Protein AF-A0A067S780-F1 (afdb_monomer)

Solvent-accessible surface area (backbone atoms only — not comparable to full-atom values): 9293 Å² total; per-residue (Å²): 131,84,82,81,62,95,73,55,56,79,89,62,77,28,89,73,40,38,67,70,58,51,52,52,51,47,65,77,55,71,54,91,87,55,54,76,69,54,48,37,40,52,50,37,50,44,43,78,42,24,79,77,59,58,91,49,75,77,50,54,81,76,83,55,52,96,80,53,61,86,84,77,76,61,66,37,85,43,84,54,72,83,81,83,79,79,82,74,56,78,94,48,40,68,59,53,53,49,52,54,50,52,36,36,76,48,64,76,47,76,93,78,90,64,67,60,76,61,37,34,37,40,65,68,53,84,90,52,70,84,53,61,66,62,55,52,52,57,65,74,73,55,87,129

Secondary structure (DSSP, 8-state):
-PPPPSSPPPP--BTTB-HHHHHHHHHHT-STTS-HHHHHHHHHHHHHTTTT--SSGGG-----TTTSPPP---EEE-----PPPPPPPGGGHHHHHHHHHHHHHTTS------SSSSSSEEETTTTS-TTHHHHHHHHHH---

Mean predicted aligned error: 10.31 Å

Organism: Galerina marginata (strain CBS 339.88) (NCBI:txid685588)

Radius of gyration: 22.69 Å; Cα contacts (8 Å, |Δi|>4): 91; chains: 1; bounding box: 56×36×50 Å

Structure (mmCIF, N/CA/C/O backbone):
data_AF-A0A067S780-F1
#
_entry.id   AF-A0A067S780-F1
#
loop_
_atom_site.group_PDB
_atom_site.id
_atom_site.type_symbol
_atom_site.label_atom_id
_atom_site.label_alt_id
_atom_site.label_comp_id
_atom_site.label_asym_id
_atom_site.label_entity_id
_atom_site.label_seq_id
_atom_site.pdbx_PDB_ins_code
_atom_site.Cartn_x
_atom_site.Cartn_y
_atom_site.Cartn_z
_atom_site.occupancy
_atom_site.B_iso_or_equiv
_atom_site.auth_seq_id
_atom_site.auth_comp_id
_atom_site.auth_asym_id
_atom_site.auth_atom_id
_atom_site.pdbx_PDB_model_num
ATOM 1 N N . MET A 1 1 ? -20.664 0.784 -2.177 1.00 63.19 1 MET A N 1
ATOM 2 C CA . MET A 1 1 ? -20.281 1.330 -0.856 1.00 63.19 1 MET A CA 1
ATOM 3 C C . MET A 1 1 ? -21.326 0.874 0.162 1.00 63.19 1 MET A C 1
ATOM 5 O O . MET A 1 1 ? -22.497 0.942 -0.192 1.00 63.19 1 MET A O 1
ATOM 9 N N . PRO A 1 2 ? -20.942 0.349 1.339 1.00 68.81 2 PRO A N 1
ATOM 10 C CA . PRO A 1 2 ? -21.880 0.001 2.402 1.00 68.81 2 PRO A CA 1
ATOM 11 C C . PRO A 1 2 ? -22.662 1.243 2.835 1.00 68.81 2 PRO A C 1
ATOM 13 O O . PRO A 1 2 ? -22.130 2.355 2.825 1.00 68.81 2 PRO A O 1
ATOM 16 N N . GLU A 1 3 ? -23.933 1.049 3.170 1.00 78.69 3 GLU A N 1
ATOM 17 C CA . GLU A 1 3 ? -24.811 2.135 3.595 1.00 78.69 3 GLU A CA 1
ATOM 18 C C . GLU A 1 3 ? -24.350 2.696 4.943 1.00 78.69 3 GLU A C 1
ATOM 20 O O . GLU A 1 3 ? -24.053 1.951 5.880 1.00 78.69 3 GLU A O 1
ATOM 25 N N . LEU A 1 4 ? -24.267 4.024 5.034 1.00 72.75 4 LEU A N 1
ATOM 26 C CA . LEU A 1 4 ? -23.910 4.699 6.276 1.00 72.75 4 LEU A CA 1
ATOM 27 C C . LEU A 1 4 ? -25.114 4.684 7.213 1.00 72.75 4 LEU A C 1
ATOM 29 O O . LEU A 1 4 ? -26.177 5.207 6.878 1.00 72.75 4 LEU A O 1
ATOM 33 N N . ASN A 1 5 ? -24.940 4.100 8.396 1.00 75.81 5 ASN A N 1
ATOM 34 C CA . ASN A 1 5 ? -25.966 4.138 9.425 1.00 75.81 5 ASN A CA 1
ATOM 35 C C . ASN A 1 5 ? -26.052 5.565 10.006 1.00 75.81 5 ASN A C 1
ATOM 37 O O . ASN A 1 5 ? -25.041 6.059 10.510 1.00 75.81 5 ASN A O 1
ATOM 41 N N . PRO A 1 6 ? -27.226 6.227 9.979 1.00 77.75 6 PRO A N 1
ATOM 42 C CA . PRO A 1 6 ? -27.402 7.554 10.571 1.00 77.75 6 PRO A CA 1
ATOM 43 C C . PRO A 1 6 ? -27.170 7.580 12.091 1.00 77.75 6 PRO A C 1
ATOM 45 O O . PRO A 1 6 ? -26.911 8.647 12.637 1.00 77.75 6 PRO A O 1
ATOM 48 N N . ASN A 1 7 ? -27.227 6.424 12.764 1.00 83.44 7 ASN A N 1
ATOM 49 C CA . ASN A 1 7 ? -26.845 6.257 14.164 1.00 83.44 7 ASN A CA 1
ATOM 50 C C . ASN A 1 7 ? -25.615 5.334 14.249 1.00 83.44 7 ASN A C 1
ATOM 52 O O . ASN A 1 7 ? -25.778 4.109 14.242 1.00 83.44 7 ASN A O 1
ATOM 56 N N . PRO A 1 8 ? -24.386 5.881 14.288 1.00 80.75 8 PRO A N 1
ATOM 57 C CA . PRO A 1 8 ? -23.173 5.074 14.267 1.00 80.75 8 PRO A CA 1
ATOM 58 C C . PRO A 1 8 ? -23.083 4.186 15.513 1.00 80.75 8 PRO A C 1
ATOM 60 O O . PRO A 1 8 ? -23.371 4.620 16.627 1.00 80.75 8 PRO A O 1
ATOM 63 N N . THR A 1 9 ? -22.681 2.929 15.321 1.00 81.94 9 THR A N 1
ATOM 64 C CA . THR A 1 9 ? -22.431 2.009 16.436 1.00 81.94 9 THR A CA 1
ATOM 65 C C . THR A 1 9 ? -21.126 2.356 17.138 1.00 81.94 9 THR A C 1
ATOM 67 O O . THR A 1 9 ? -20.193 2.863 16.509 1.00 81.94 9 THR A O 1
ATOM 70 N N . ASP A 1 10 ? -21.033 2.005 18.419 1.00 85.94 10 ASP A N 1
ATOM 71 C CA . ASP A 1 10 ? -19.781 2.111 19.161 1.00 85.94 10 ASP A CA 1
ATOM 72 C C . ASP A 1 10 ? -18.681 1.233 18.547 1.00 85.94 10 ASP A C 1
ATOM 74 O O . ASP A 1 10 ? -18.939 0.280 17.801 1.00 85.94 10 ASP A O 1
ATOM 78 N N . PHE A 1 11 ? -17.434 1.587 18.854 1.00 88.19 11 PHE A N 1
ATOM 79 C CA . PHE A 1 11 ? -16.257 0.912 18.328 1.00 88.19 11 PHE A CA 1
ATOM 80 C C . PHE A 1 11 ? -16.181 -0.552 18.787 1.00 88.19 11 PHE A C 1
ATOM 82 O O . PHE A 1 11 ? -16.212 -0.858 19.979 1.00 88.19 11 PHE A O 1
ATOM 89 N N . VAL A 1 12 ? -15.993 -1.444 17.816 1.00 89.75 12 VAL A N 1
ATOM 90 C CA . VAL A 1 12 ? -15.694 -2.863 18.001 1.00 89.75 12 VAL A CA 1
ATOM 91 C C . VAL A 1 12 ? -14.490 -3.215 17.119 1.00 89.75 12 VAL A C 1
ATOM 93 O O . VAL A 1 12 ? -14.546 -3.009 15.903 1.00 89.75 12 VAL A O 1
ATOM 96 N N . PRO A 1 13 ? -13.395 -3.763 17.675 1.00 90.88 13 PRO A N 1
ATOM 97 C CA . PRO A 1 13 ? -12.246 -4.179 16.876 1.00 90.88 13 PRO A CA 1
ATOM 98 C C . PRO A 1 13 ? -12.667 -5.132 15.750 1.00 90.88 13 PRO A C 1
ATOM 100 O O . PRO A 1 13 ? -13.217 -6.201 16.011 1.00 90.88 13 PRO A O 1
ATOM 103 N N . THR A 1 14 ? -12.424 -4.737 14.499 1.00 88.12 14 THR A N 1
ATOM 104 C CA . THR A 1 14 ? -12.940 -5.442 13.316 1.00 88.12 14 THR A CA 1
ATOM 105 C C . THR A 1 14 ? -11.834 -5.629 12.287 1.00 88.12 14 THR A C 1
ATOM 107 O O . THR A 1 14 ? -11.358 -4.660 11.695 1.00 88.12 14 THR A O 1
ATOM 110 N N . GLY A 1 15 ? -11.433 -6.883 12.053 1.00 90.62 15 GLY A N 1
ATOM 111 C CA . GLY A 1 15 ? -10.431 -7.243 11.047 1.00 90.62 15 GLY A CA 1
ATOM 112 C C . GLY A 1 15 ? -9.118 -6.482 11.239 1.00 90.62 15 GLY A C 1
ATOM 113 O O . GLY A 1 15 ? -8.442 -6.633 12.257 1.00 90.62 15 GLY A O 1
ATOM 114 N N . ARG A 1 16 ? -8.777 -5.634 10.261 1.00 90.38 16 ARG A N 1
ATOM 115 C CA . ARG A 1 16 ? -7.583 -4.774 10.297 1.00 90.38 16 ARG A CA 1
ATOM 116 C C . ARG A 1 16 ? -7.727 -3.599 11.268 1.00 90.38 16 ARG A C 1
ATOM 118 O O . ARG A 1 16 ? -6.726 -3.047 11.710 1.00 90.38 16 ARG A O 1
ATOM 125 N N . TYR A 1 17 ? -8.928 -3.170 11.635 1.00 92.81 17 TYR A N 1
ATOM 126 C CA . TYR A 1 17 ? -9.094 -2.026 12.529 1.00 92.81 17 TYR A CA 1
ATOM 127 C C . TYR A 1 17 ? -9.056 -2.460 14.001 1.00 92.81 17 TYR A C 1
ATOM 129 O O . TYR A 1 17 ? -10.069 -2.833 14.593 1.00 92.81 17 TYR A O 1
ATOM 137 N N . THR A 1 18 ? -7.850 -2.457 14.579 1.00 93.62 18 THR A N 1
ATOM 138 C CA . THR A 1 18 ? -7.583 -2.884 15.962 1.00 93.62 18 THR A CA 1
ATOM 139 C C . THR A 1 18 ? -7.722 -1.740 16.968 1.00 93.62 18 THR A C 1
ATOM 141 O O . THR A 1 18 ? -7.643 -0.565 16.615 1.00 93.62 18 THR A O 1
ATOM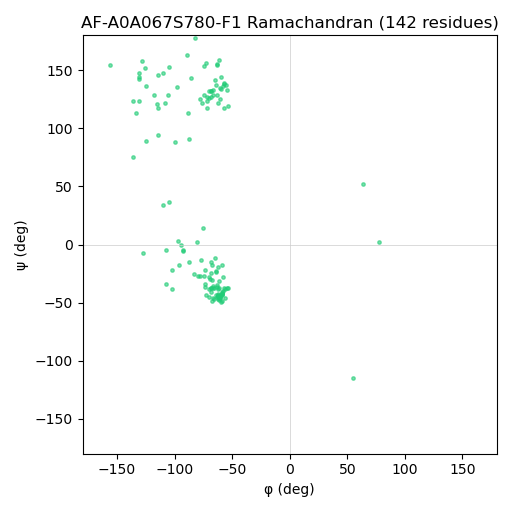 144 N N . GLU A 1 19 ? -7.854 -2.078 18.254 1.00 93.50 19 GLU A N 1
ATOM 145 C CA . GLU A 1 19 ? -7.912 -1.093 19.346 1.00 93.50 19 GLU A CA 1
ATOM 146 C C . GLU A 1 19 ? -6.673 -0.180 19.374 1.00 93.50 19 GLU A C 1
ATOM 148 O O . GLU A 1 19 ? -6.777 1.021 19.606 1.00 93.50 19 GLU A O 1
ATOM 153 N N . THR A 1 20 ? -5.489 -0.718 19.068 1.00 94.12 20 THR A N 1
ATOM 154 C CA . THR A 1 20 ? -4.258 0.078 18.974 1.00 94.12 20 THR A CA 1
ATOM 155 C C . THR A 1 20 ? -4.352 1.134 17.872 1.00 94.12 20 THR A C 1
ATOM 157 O O . THR A 1 20 ? -3.958 2.279 18.085 1.00 94.12 20 THR A O 1
ATOM 160 N N . ARG A 1 21 ? -4.898 0.773 16.702 1.00 92.69 21 ARG A N 1
ATOM 161 C CA . ARG A 1 21 ? -5.080 1.691 15.563 1.00 92.69 21 ARG A CA 1
ATOM 162 C C . ARG A 1 21 ? -6.137 2.755 15.878 1.00 92.69 21 ARG A C 1
ATOM 164 O O . ARG A 1 21 ? -5.937 3.920 15.546 1.00 92.69 21 ARG A O 1
ATOM 171 N N . GLN A 1 22 ? -7.198 2.378 16.591 1.00 92.25 22 GLN A N 1
ATOM 172 C CA . GLN A 1 22 ? -8.219 3.302 17.085 1.00 92.25 22 GLN A CA 1
ATOM 173 C C . GLN A 1 22 ? -7.635 4.335 18.061 1.00 92.25 22 GLN A C 1
ATOM 175 O O . GLN A 1 22 ? -7.818 5.530 17.855 1.00 92.25 22 GLN A O 1
ATOM 180 N N . LYS A 1 23 ? -6.822 3.910 19.035 1.00 92.19 23 LYS A N 1
ATOM 181 C CA . LYS A 1 23 ? -6.163 4.828 19.983 1.00 92.19 23 LYS A CA 1
ATOM 182 C C . LYS A 1 23 ? -5.205 5.799 19.302 1.00 92.19 23 LYS A C 1
ATOM 184 O O . LYS A 1 23 ? -5.117 6.958 19.695 1.00 92.19 23 LYS A O 1
ATOM 189 N N . VAL A 1 24 ? -4.468 5.336 18.289 1.00 92.00 24 VAL A N 1
ATOM 190 C CA . VAL A 1 24 ? -3.604 6.214 17.484 1.00 92.00 24 VAL A CA 1
ATOM 191 C C . VAL A 1 24 ? -4.443 7.242 16.733 1.00 92.00 24 VAL A C 1
ATOM 193 O O . VAL A 1 24 ? -4.081 8.415 16.718 1.00 92.00 24 VAL A O 1
ATOM 196 N N . PHE A 1 25 ? -5.566 6.823 16.147 1.00 90.25 25 PHE A N 1
ATOM 197 C CA . PHE A 1 25 ? -6.491 7.736 15.487 1.00 90.25 25 PHE A CA 1
ATOM 198 C C . PHE A 1 25 ? -7.020 8.794 16.463 1.00 90.25 25 PHE A C 1
ATOM 200 O O . PHE A 1 25 ? -6.911 9.982 16.168 1.00 90.25 25 PHE A O 1
ATOM 207 N N . ASP A 1 26 ? -7.506 8.385 17.635 1.00 90.88 26 ASP A N 1
ATOM 208 C CA . ASP A 1 26 ? -8.017 9.306 18.653 1.00 90.88 26 ASP A CA 1
ATOM 209 C C . ASP A 1 26 ? -6.954 10.299 19.097 1.00 90.88 26 ASP A C 1
ATOM 211 O O . ASP A 1 26 ? -7.232 11.492 19.144 1.00 90.88 26 ASP A O 1
ATOM 215 N N . LYS A 1 27 ? -5.724 9.820 19.323 1.00 90.88 27 LYS A N 1
ATOM 216 C CA . LYS A 1 27 ? -4.583 10.656 19.704 1.00 90.88 27 LYS A CA 1
ATOM 217 C C . LYS A 1 27 ? -4.281 11.746 18.674 1.00 90.88 27 LYS A C 1
ATOM 219 O O . LYS A 1 27 ? -3.956 12.876 19.027 1.00 90.88 27 LYS A O 1
ATOM 224 N N . VAL A 1 28 ? -4.360 11.410 17.386 1.00 90.19 28 VAL A N 1
ATOM 225 C CA . VAL A 1 28 ? -4.141 12.371 16.291 1.00 90.19 28 VAL A CA 1
ATOM 226 C C . VAL A 1 28 ? -5.286 13.389 16.206 1.00 90.19 28 VAL A C 1
ATOM 228 O O . VAL A 1 28 ? -5.057 14.529 15.807 1.00 90.19 28 VAL A O 1
ATOM 231 N N . HIS A 1 29 ? -6.494 13.007 16.627 1.00 87.12 29 HIS A N 1
ATOM 232 C CA . HIS A 1 29 ? -7.707 13.828 16.578 1.00 87.12 29 HIS A CA 1
ATOM 233 C C . HIS A 1 29 ? -8.180 14.263 17.980 1.00 87.12 29 HIS A C 1
ATOM 235 O O . HIS A 1 29 ? -9.380 14.390 18.225 1.00 87.12 29 HIS A O 1
ATOM 241 N N . GLU A 1 30 ? -7.243 14.508 18.904 1.00 80.06 30 GLU A N 1
ATOM 242 C CA . GLU A 1 30 ? -7.535 15.028 20.253 1.00 80.06 30 GLU A CA 1
ATOM 243 C C . GLU A 1 30 ? -8.036 16.487 20.241 1.00 80.06 30 GLU A C 1
ATOM 245 O O . GLU A 1 30 ? -8.586 16.948 21.239 1.00 80.06 30 GLU A O 1
ATOM 250 N N . GLY A 1 31 ? -7.863 17.215 19.132 1.00 80.50 31 GLY A N 1
ATOM 251 C CA . GLY A 1 31 ? -8.305 1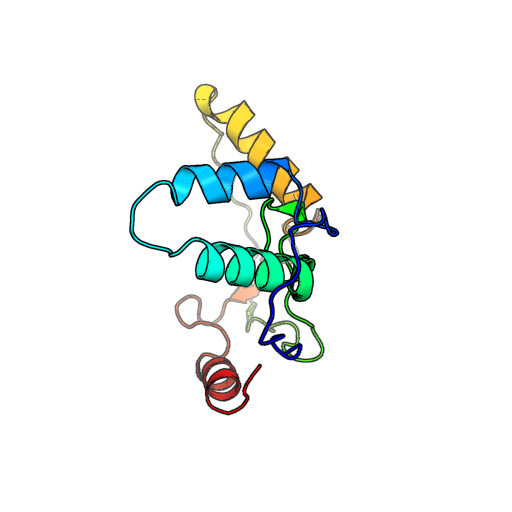8.606 18.985 1.00 80.50 31 GLY A CA 1
ATOM 252 C C . GLY A 1 31 ? -9.785 18.779 18.614 1.00 80.50 31 GLY A C 1
ATOM 253 O O . GLY A 1 31 ? -10.500 17.822 18.329 1.00 80.50 31 GLY A O 1
ATOM 254 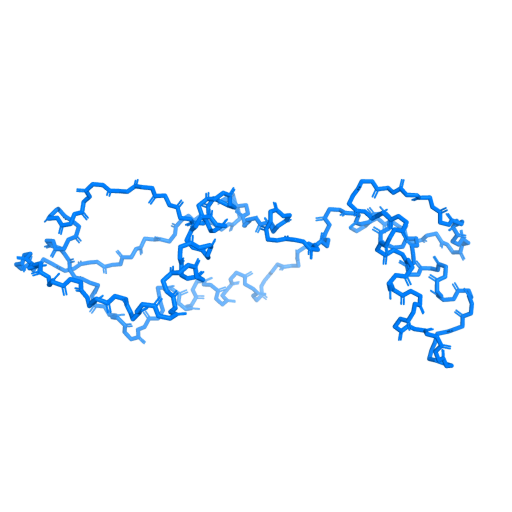N N . ASP A 1 32 ? -10.220 20.037 18.521 1.00 80.56 32 ASP A N 1
ATOM 255 C CA . ASP A 1 32 ? -11.618 20.435 18.264 1.00 80.56 32 ASP A CA 1
ATOM 256 C C . ASP A 1 32 ? -12.085 20.251 16.803 1.00 80.56 32 ASP A C 1
ATOM 258 O O . ASP A 1 32 ? -13.109 20.799 16.400 1.00 80.56 32 ASP A O 1
ATOM 262 N N . PHE A 1 33 ? -11.337 19.511 15.976 1.00 87.81 33 PHE A N 1
ATOM 263 C CA . PHE A 1 33 ? -11.675 19.338 14.559 1.00 87.81 33 PHE A CA 1
ATOM 264 C C . PHE A 1 33 ? -12.879 18.412 14.340 1.00 87.81 33 PHE A C 1
ATOM 266 O O . PHE A 1 33 ? -13.670 18.666 13.438 1.00 87.81 33 PHE A O 1
ATOM 273 N N . LEU A 1 34 ? -13.021 17.353 15.147 1.00 88.12 34 LEU A N 1
ATOM 274 C CA . LEU A 1 34 ? -14.128 16.397 15.038 1.00 88.12 34 LEU A CA 1
ATOM 275 C C . LEU A 1 34 ? -14.971 16.396 16.310 1.00 88.12 34 LEU A C 1
ATOM 277 O O . LEU A 1 34 ? -14.466 16.171 17.417 1.00 88.12 34 LEU A O 1
ATOM 281 N N . LEU A 1 35 ? -16.284 16.545 16.145 1.00 88.88 35 LEU A N 1
ATOM 282 C CA . LEU A 1 35 ? -17.221 16.352 17.244 1.00 88.88 35 LEU A CA 1
ATOM 283 C C . LEU A 1 35 ? -17.170 14.893 17.740 1.00 88.88 35 LEU A C 1
ATOM 285 O O . LEU A 1 35 ? -16.828 13.981 16.981 1.00 88.88 35 LEU A O 1
ATOM 289 N N . PRO A 1 36 ? -17.529 14.618 19.008 1.00 88.06 36 PRO A N 1
ATOM 290 C CA . PRO A 1 36 ? -17.567 13.248 19.526 1.00 88.06 36 PRO A CA 1
ATOM 291 C C . PRO A 1 36 ? -18.420 12.290 18.676 1.00 88.06 36 PRO A C 1
ATOM 293 O O . PRO A 1 36 ? -18.024 11.148 18.462 1.00 88.06 36 PRO A O 1
ATOM 296 N N . GLU A 1 37 ? -19.547 12.762 18.136 1.00 87.88 37 GLU A N 1
ATOM 297 C CA . GLU A 1 37 ? -20.420 11.955 17.270 1.00 87.88 37 GLU A CA 1
ATOM 298 C C . GLU A 1 37 ? -19.834 11.741 15.865 1.00 87.88 37 GLU A C 1
ATOM 300 O O . GLU A 1 37 ? -19.964 10.660 15.292 1.00 87.88 37 GLU A O 1
ATOM 305 N N . GLU A 1 38 ? -19.105 12.722 15.325 1.00 89.06 38 GLU A N 1
ATOM 306 C CA . GLU A 1 38 ? -18.401 12.567 14.046 1.00 89.06 38 GLU A CA 1
ATOM 307 C C . GLU A 1 38 ? -17.246 11.569 14.165 1.00 89.06 38 GLU A C 1
ATOM 309 O O . GLU A 1 38 ? -17.039 10.755 13.267 1.00 89.06 38 GLU A O 1
ATOM 314 N N . ARG A 1 39 ? -16.533 11.557 15.300 1.00 89.50 39 ARG A N 1
ATOM 315 C CA . ARG A 1 39 ? -15.499 10.545 15.575 1.00 89.50 39 ARG A CA 1
ATOM 316 C C . ARG A 1 39 ? -16.075 9.134 15.581 1.00 89.50 39 ARG A C 1
ATOM 318 O O . ARG A 1 39 ? -15.520 8.250 14.929 1.00 89.50 39 ARG A O 1
ATOM 325 N N . LYS A 1 40 ? -17.226 8.928 16.231 1.00 89.69 40 LYS A N 1
ATOM 326 C CA . LYS A 1 40 ? -17.942 7.640 16.190 1.00 89.69 40 LYS A CA 1
ATOM 327 C C . LYS A 1 40 ? -18.307 7.238 14.764 1.00 89.69 40 LYS A C 1
ATOM 329 O O . LYS A 1 40 ? -18.109 6.082 14.393 1.00 89.69 40 LYS A O 1
ATOM 334 N N . LEU A 1 41 ? -18.783 8.183 13.950 1.00 90.12 41 LEU A N 1
ATOM 335 C CA . LEU A 1 41 ? -19.079 7.920 12.544 1.00 90.12 41 LEU A CA 1
ATOM 336 C C . LEU A 1 41 ? -17.828 7.473 11.779 1.00 90.12 41 LEU A C 1
ATOM 338 O O . LEU A 1 41 ? -17.884 6.477 11.063 1.00 90.12 41 LEU A O 1
ATOM 342 N N . VAL A 1 42 ? -16.687 8.142 11.962 1.00 90.06 42 VAL A N 1
ATOM 343 C CA . VAL A 1 42 ? -15.431 7.751 11.302 1.00 90.06 42 VAL A CA 1
ATOM 344 C C . VAL A 1 42 ? -14.980 6.354 11.733 1.00 90.06 42 VAL A C 1
ATOM 346 O O . VAL A 1 42 ? -14.628 5.546 10.873 1.00 90.06 42 VAL A O 1
ATOM 349 N N . HIS A 1 43 ? -15.054 6.022 13.026 1.00 91.25 43 HIS A N 1
ATOM 350 C CA . HIS A 1 43 ? -14.775 4.660 13.490 1.00 91.25 43 HIS A CA 1
ATOM 351 C C . HIS A 1 43 ? -15.707 3.640 12.831 1.00 91.25 43 HIS A C 1
ATOM 353 O O . HIS A 1 43 ? -15.242 2.596 12.381 1.00 91.25 43 HIS A O 1
ATOM 359 N N . ASN A 1 44 ? -17.001 3.950 12.716 1.00 90.25 44 ASN A N 1
ATOM 360 C CA . ASN A 1 44 ? -17.969 3.090 12.039 1.00 90.25 44 ASN A CA 1
ATOM 361 C C . ASN A 1 44 ? -17.616 2.877 10.559 1.00 90.25 44 ASN A C 1
ATOM 363 O O . ASN A 1 44 ? -17.608 1.739 10.092 1.00 90.25 44 ASN A O 1
ATOM 367 N N . VAL A 1 45 ? -17.224 3.935 9.843 1.00 90.06 45 VAL A N 1
ATOM 368 C CA . VAL A 1 45 ? -16.748 3.825 8.457 1.00 90.06 45 VAL A CA 1
ATOM 369 C C . VAL A 1 45 ? -15.503 2.947 8.369 1.00 90.06 45 VAL A C 1
ATOM 371 O O . VAL A 1 45 ? -15.457 2.060 7.520 1.00 90.06 45 VAL A O 1
ATOM 374 N N . MET A 1 46 ? -14.515 3.144 9.245 1.00 90.31 46 MET A N 1
ATOM 375 C CA . MET A 1 46 ? -13.289 2.338 9.253 1.00 90.31 46 MET A CA 1
ATOM 376 C C . MET A 1 46 ? -13.555 0.861 9.564 1.00 90.31 46 MET A C 1
ATOM 378 O O . MET A 1 46 ? -12.925 -0.003 8.961 1.00 90.31 46 MET A O 1
ATOM 382 N N . MET A 1 47 ? -14.504 0.557 10.454 1.00 90.38 47 MET A N 1
ATOM 383 C CA . MET A 1 47 ? -14.926 -0.819 10.741 1.00 90.38 47 MET A CA 1
ATOM 384 C C . MET A 1 47 ? -15.633 -1.457 9.540 1.00 90.38 47 MET A C 1
ATOM 386 O O . MET A 1 47 ? -15.278 -2.562 9.126 1.00 90.38 47 MET A O 1
ATOM 390 N N . ASN A 1 48 ? -16.594 -0.751 8.938 1.00 89.81 48 ASN A N 1
ATOM 391 C CA . ASN A 1 48 ? -17.327 -1.249 7.771 1.00 89.81 48 ASN A CA 1
ATOM 392 C C . ASN A 1 48 ? -16.396 -1.457 6.568 1.00 89.81 48 ASN A C 1
ATOM 394 O O . ASN A 1 48 ? -16.572 -2.396 5.798 1.00 89.81 48 ASN A O 1
ATOM 398 N N . GLN A 1 49 ? -15.388 -0.596 6.427 1.00 88.88 49 GLN A N 1
ATOM 399 C CA . GLN A 1 49 ? -14.401 -0.604 5.348 1.00 88.88 49 GLN A CA 1
ATOM 400 C C . GLN A 1 49 ? -13.044 -1.144 5.810 1.00 88.88 49 GLN A C 1
ATOM 402 O O . GLN A 1 49 ? -11.997 -0.657 5.383 1.00 88.88 49 GLN A O 1
ATOM 407 N N . ASN A 1 50 ? -13.041 -2.145 6.694 1.00 88.94 50 ASN A N 1
ATOM 408 C CA . ASN A 1 50 ? -11.810 -2.625 7.327 1.00 88.94 50 ASN A CA 1
ATOM 409 C C . ASN A 1 50 ? -10.737 -3.102 6.326 1.00 88.94 50 ASN A C 1
ATOM 411 O O . ASN A 1 50 ? -9.552 -2.990 6.622 1.00 88.94 50 ASN A O 1
ATOM 415 N N . GLU A 1 51 ? -11.122 -3.579 5.140 1.00 88.62 51 GLU A N 1
ATOM 416 C CA . GLU A 1 51 ? -10.183 -4.020 4.096 1.00 88.62 51 GLU A CA 1
ATOM 417 C C . GLU A 1 51 ? -9.711 -2.893 3.166 1.00 88.62 51 GLU A C 1
ATOM 419 O O . GLU A 1 51 ? -8.722 -3.062 2.455 1.00 88.62 51 GLU A O 1
ATOM 424 N N . ALA A 1 52 ? -10.388 -1.740 3.168 1.00 88.62 52 ALA A N 1
ATOM 425 C CA . ALA A 1 52 ? -10.061 -0.627 2.278 1.00 88.62 52 ALA A CA 1
ATOM 426 C C . ALA A 1 52 ? -8.793 0.122 2.713 1.00 88.62 52 ALA A C 1
ATOM 428 O O . ALA A 1 52 ? -8.102 0.717 1.887 1.00 88.62 52 ALA A O 1
ATOM 429 N N . PHE A 1 53 ? -8.483 0.098 4.010 1.00 88.75 53 PHE A N 1
ATOM 430 C CA . PHE A 1 53 ? -7.315 0.764 4.573 1.00 88.75 53 PHE A CA 1
ATOM 431 C C . PHE A 1 53 ? -6.163 -0.227 4.762 1.00 88.75 53 PHE A C 1
ATOM 433 O O . PHE A 1 53 ? -6.344 -1.334 5.277 1.00 88.75 53 PHE A O 1
ATOM 440 N N . ALA A 1 54 ? -4.963 0.196 4.367 1.00 90.19 54 ALA A N 1
ATOM 441 C CA . ALA A 1 54 ? -3.720 -0.520 4.621 1.00 90.19 54 ALA A CA 1
ATOM 442 C C . ALA A 1 54 ? -2.908 0.245 5.667 1.00 90.19 54 ALA A C 1
ATOM 444 O O . ALA A 1 54 ? -2.578 1.415 5.474 1.00 90.19 54 ALA A O 1
ATOM 445 N N . TRP A 1 55 ? -2.592 -0.419 6.772 1.00 88.38 55 TRP A N 1
ATOM 446 C CA . TRP A 1 55 ? -1.801 0.143 7.866 1.00 88.38 55 TRP A CA 1
ATOM 447 C C . TRP A 1 55 ? -0.354 -0.364 7.838 1.00 88.38 55 TRP A C 1
ATOM 449 O O . TRP A 1 55 ? 0.542 0.285 8.373 1.00 88.38 55 TRP A O 1
ATOM 459 N N . GLU A 1 56 ? -0.125 -1.507 7.190 1.00 87.44 56 GLU A N 1
ATOM 460 C CA . GLU A 1 56 ? 1.184 -2.122 6.954 1.00 87.44 56 GLU A CA 1
ATOM 461 C C . GLU A 1 56 ? 1.361 -2.459 5.462 1.00 87.44 56 GLU A C 1
ATOM 463 O O . GLU A 1 56 ? 0.380 -2.625 4.737 1.00 87.44 56 GLU A O 1
ATOM 468 N N . ASP A 1 57 ? 2.606 -2.598 4.982 1.00 82.19 57 ASP A N 1
ATOM 469 C CA . ASP A 1 57 ? 2.876 -2.932 3.564 1.00 82.19 57 ASP A CA 1
ATOM 470 C C . ASP A 1 57 ? 2.337 -4.323 3.175 1.00 82.19 57 ASP A C 1
ATOM 472 O O . ASP A 1 57 ? 2.042 -4.565 2.008 1.00 82.19 57 ASP A O 1
ATOM 476 N N . SER A 1 58 ? 2.158 -5.212 4.158 1.00 82.81 58 SER A N 1
ATOM 477 C CA . SER A 1 58 ? 1.525 -6.531 4.015 1.00 82.81 58 SER A CA 1
ATOM 478 C C . SER A 1 58 ? 0.022 -6.453 3.722 1.00 82.81 58 SER A C 1
ATOM 480 O O . SER A 1 58 ? -0.543 -7.376 3.143 1.00 82.81 58 SER A O 1
ATOM 482 N N . GLU A 1 59 ? -0.631 -5.357 4.109 1.00 87.06 59 GLU A N 1
ATOM 483 C CA . GLU A 1 59 ? -2.065 -5.128 3.921 1.00 87.06 59 GLU A CA 1
ATOM 484 C C . GLU A 1 59 ? -2.370 -4.377 2.617 1.00 87.06 59 GLU A C 1
ATOM 486 O O . GLU A 1 59 ? -3.543 -4.172 2.279 1.00 87.06 59 GLU A O 1
ATOM 491 N N . ARG A 1 60 ? -1.334 -3.953 1.880 1.00 84.38 60 ARG A N 1
ATOM 492 C CA . ARG A 1 60 ? -1.483 -3.253 0.603 1.00 84.38 60 ARG A CA 1
ATOM 493 C C . ARG A 1 60 ? -2.213 -4.149 -0.400 1.00 84.38 60 ARG A C 1
ATOM 495 O O . ARG A 1 60 ? -1.771 -5.254 -0.696 1.00 84.38 60 ARG A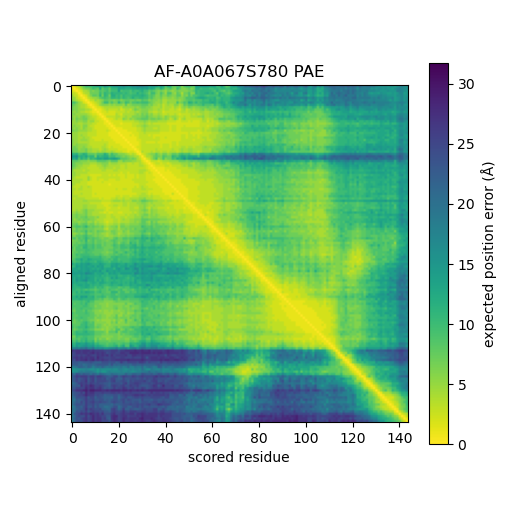 O 1
ATOM 502 N N . GLY A 1 61 ? -3.303 -3.635 -0.964 1.00 83.94 61 GLY A N 1
ATOM 503 C CA . GLY A 1 61 ? -4.021 -4.303 -2.047 1.00 83.94 61 GLY A CA 1
ATOM 504 C C . GLY A 1 61 ? -3.270 -4.252 -3.381 1.00 83.94 61 GLY A C 1
ATOM 505 O O . GLY A 1 61 ? -2.471 -3.349 -3.634 1.00 83.94 61 GLY A O 1
ATOM 506 N N . THR A 1 62 ? -3.565 -5.208 -4.255 1.00 82.94 62 THR A N 1
ATOM 507 C CA . THR A 1 62 ? -3.196 -5.185 -5.675 1.00 82.94 62 THR A CA 1
ATOM 508 C C . THR A 1 62 ? -4.423 -4.854 -6.519 1.00 82.94 62 THR A C 1
ATOM 510 O O . THR A 1 62 ? -5.562 -5.101 -6.115 1.00 82.94 62 THR A O 1
ATOM 513 N N . PHE A 1 63 ? -4.211 -4.264 -7.697 1.00 85.06 63 PHE A N 1
ATOM 514 C CA . PHE A 1 63 ? -5.305 -4.088 -8.646 1.00 85.06 63 PHE A CA 1
ATOM 515 C C . PHE A 1 63 ? -5.805 -5.451 -9.125 1.00 85.06 63 PHE A C 1
ATOM 517 O O . PHE A 1 63 ? -5.018 -6.369 -9.350 1.00 85.06 63 PHE A O 1
ATOM 524 N N . ARG A 1 64 ? -7.124 -5.571 -9.287 1.00 84.81 64 ARG A N 1
ATOM 525 C CA . ARG A 1 64 ? -7.735 -6.762 -9.879 1.00 84.81 64 ARG A CA 1
ATOM 526 C C . ARG A 1 64 ? -7.366 -6.840 -11.356 1.00 84.81 64 ARG A C 1
ATOM 528 O O . ARG A 1 64 ? -7.629 -5.888 -12.093 1.00 84.81 64 ARG A O 1
ATOM 535 N N . GLU A 1 65 ? -6.830 -7.979 -11.779 1.00 85.25 65 GLU A N 1
ATOM 536 C CA . GLU A 1 65 ? -6.424 -8.217 -13.171 1.00 85.25 65 GLU A CA 1
ATOM 537 C C . GLU A 1 65 ? -7.606 -8.129 -14.148 1.00 85.25 65 GLU A C 1
ATOM 539 O O . GLU A 1 65 ? -7.450 -7.660 -15.270 1.00 85.25 65 GLU A O 1
ATOM 544 N N . ASP A 1 66 ? -8.813 -8.491 -13.701 1.00 87.81 66 ASP A N 1
ATOM 545 C CA . ASP A 1 66 ? -10.048 -8.412 -14.491 1.00 87.81 66 ASP A CA 1
ATOM 546 C C . ASP A 1 66 ? -10.432 -6.968 -14.858 1.00 87.81 66 ASP A C 1
ATOM 548 O O . ASP A 1 66 ? -11.177 -6.749 -15.812 1.00 87.81 66 ASP A O 1
ATOM 552 N N . PHE A 1 67 ? -9.950 -5.984 -14.093 1.00 84.56 67 PHE A N 1
ATOM 553 C CA . PHE A 1 67 ? -10.169 -4.566 -14.375 1.00 84.56 67 PHE A CA 1
ATOM 554 C C . PHE A 1 67 ? -8.937 -3.917 -15.011 1.00 84.56 67 PHE A C 1
ATOM 556 O O . PHE A 1 67 ? -9.071 -3.089 -15.909 1.00 84.56 67 PHE A O 1
ATOM 563 N N . PHE A 1 68 ? -7.743 -4.299 -14.554 1.00 83.06 68 PHE A N 1
ATOM 564 C CA . PHE A 1 68 ? -6.465 -3.807 -15.053 1.00 83.06 68 PHE A CA 1
ATOM 565 C C . PHE A 1 68 ? -5.599 -4.997 -15.483 1.00 83.06 68 PHE A C 1
ATOM 567 O O . PHE A 1 68 ? -4.845 -5.524 -14.658 1.00 83.06 68 PHE A O 1
ATOM 574 N N . PRO A 1 69 ? -5.697 -5.445 -16.748 1.00 86.62 69 PRO A N 1
ATOM 575 C CA . PRO A 1 69 ? -4.878 -6.549 -17.223 1.00 86.62 69 PRO A CA 1
ATOM 576 C C . PRO A 1 69 ? -3.385 -6.178 -17.174 1.00 86.62 69 PRO A C 1
ATOM 578 O O . PRO A 1 69 ? -3.039 -4.992 -17.243 1.00 86.62 69 PRO A O 1
ATOM 581 N N . PRO A 1 70 ? -2.479 -7.169 -17.086 1.00 85.94 70 PRO A N 1
ATOM 582 C CA . PRO A 1 70 ? -1.045 -6.916 -17.075 1.00 85.94 70 PRO A CA 1
ATOM 583 C C . PRO A 1 70 ? -0.590 -6.093 -18.285 1.00 85.94 70 PRO A C 1
ATOM 585 O O . PRO A 1 70 ? -0.929 -6.388 -19.432 1.00 85.94 70 PRO A O 1
ATOM 588 N N . VAL A 1 71 ? 0.214 -5.063 -18.022 1.00 83.88 71 VAL A N 1
ATOM 589 C CA . VAL A 1 71 ? 0.735 -4.176 -19.065 1.00 83.88 71 VAL A CA 1
ATOM 590 C C . VAL A 1 71 ? 1.794 -4.902 -19.893 1.00 83.88 71 VAL A C 1
ATOM 592 O O . VAL A 1 71 ? 2.785 -5.399 -19.356 1.00 83.88 71 VAL A O 1
ATOM 595 N N . VAL A 1 72 ? 1.621 -4.904 -21.216 1.00 84.06 72 VAL A N 1
ATOM 596 C CA . VAL A 1 72 ? 2.630 -5.402 -22.159 1.00 84.06 72 VAL A CA 1
ATOM 597 C C . VAL A 1 72 ? 3.568 -4.258 -22.530 1.00 84.06 72 VAL A C 1
ATOM 599 O O . VAL A 1 72 ? 3.169 -3.290 -23.175 1.00 84.06 72 VAL A O 1
ATOM 602 N N . ILE A 1 73 ? 4.830 -4.361 -22.115 1.00 83.50 73 ILE A N 1
ATOM 603 C CA . ILE A 1 73 ? 5.853 -3.365 -22.443 1.00 83.50 73 ILE A CA 1
ATOM 604 C C . ILE A 1 73 ? 6.320 -3.603 -23.891 1.00 83.50 73 ILE A C 1
ATOM 606 O O . ILE A 1 73 ? 6.746 -4.717 -24.199 1.00 83.50 73 ILE A O 1
ATOM 610 N N . PRO A 1 74 ? 6.275 -2.601 -24.791 1.00 84.31 74 PRO A N 1
ATOM 611 C CA . PRO A 1 74 ? 6.784 -2.752 -26.150 1.00 84.31 74 PRO A CA 1
ATOM 612 C C . PRO A 1 74 ? 8.310 -2.850 -26.134 1.00 84.31 74 PRO A C 1
ATOM 614 O O . PRO A 1 74 ? 8.990 -2.031 -25.505 1.00 84.31 74 PRO A O 1
ATOM 617 N N . THR A 1 75 ? 8.856 -3.836 -26.844 1.00 84.81 75 THR A N 1
ATOM 618 C CA . THR A 1 75 ? 10.293 -4.121 -26.836 1.00 84.81 75 THR A CA 1
ATOM 619 C C . THR A 1 75 ? 10.893 -4.146 -28.247 1.00 84.81 75 THR A C 1
ATOM 621 O O . THR A 1 75 ? 10.195 -4.412 -29.222 1.00 84.81 75 THR A O 1
ATOM 624 N N . VAL A 1 76 ? 12.180 -3.812 -28.357 1.00 86.31 76 VAL A N 1
ATOM 625 C CA . VAL A 1 76 ? 12.989 -3.781 -29.588 1.00 86.31 76 VAL A CA 1
ATOM 626 C C . VAL A 1 76 ? 14.210 -4.664 -29.373 1.00 86.31 76 VAL A C 1
ATOM 628 O O . VAL A 1 76 ? 14.825 -4.593 -28.311 1.00 86.31 76 VAL A O 1
ATOM 631 N N . GLU A 1 77 ? 14.578 -5.480 -30.359 1.00 86.56 77 GLU A N 1
ATOM 632 C CA . GLU A 1 77 ? 15.750 -6.358 -30.269 1.00 86.56 77 GLU A CA 1
ATOM 633 C C . GLU A 1 77 ? 17.042 -5.577 -29.990 1.00 86.56 77 GLU A C 1
ATOM 635 O O . GLU A 1 77 ? 17.289 -4.508 -30.553 1.00 86.56 77 GLU A O 1
ATOM 640 N N . HIS A 1 78 ? 17.877 -6.114 -29.103 1.00 82.44 78 HIS A N 1
ATOM 641 C CA . HIS A 1 78 ? 19.133 -5.500 -28.692 1.00 82.44 78 HIS A CA 1
ATOM 642 C C . HIS A 1 78 ? 20.111 -6.559 -28.155 1.00 82.44 78 HIS A C 1
ATOM 644 O O . HIS A 1 78 ? 19.714 -7.605 -27.649 1.00 82.44 78 HIS A O 1
ATOM 650 N N . THR A 1 79 ? 21.413 -6.284 -28.238 1.00 82.19 79 THR A N 1
ATOM 651 C CA . THR A 1 79 ? 22.450 -7.191 -27.732 1.00 82.19 79 THR A CA 1
ATOM 652 C C . THR A 1 79 ? 22.484 -7.203 -26.200 1.00 82.19 79 THR A C 1
ATOM 654 O O . THR A 1 79 ? 22.829 -6.182 -25.606 1.00 82.19 79 THR A O 1
ATOM 657 N N . PRO A 1 80 ? 22.217 -8.336 -25.529 1.00 82.19 80 PRO A N 1
ATOM 658 C CA . PRO A 1 80 ? 22.199 -8.391 -24.072 1.00 82.19 80 PRO A CA 1
ATOM 659 C C . PRO A 1 80 ? 23.557 -7.983 -23.476 1.00 82.19 80 PRO A C 1
ATOM 661 O O . PRO A 1 80 ? 24.611 -8.440 -23.917 1.00 82.19 80 PRO A O 1
ATOM 664 N N . TRP A 1 81 ? 23.538 -7.131 -22.450 1.00 79.50 81 TRP A N 1
ATOM 665 C CA . TRP A 1 81 ? 24.714 -6.769 -21.655 1.00 79.50 81 TRP A CA 1
ATOM 666 C C . TRP A 1 81 ? 24.409 -6.881 -20.160 1.00 79.50 81 TRP A C 1
ATOM 668 O O . TRP A 1 81 ? 23.284 -6.643 -19.716 1.00 79.50 81 TRP A O 1
ATOM 678 N N . VAL A 1 82 ? 25.426 -7.235 -19.376 1.00 80.31 82 VAL A N 1
ATOM 679 C CA . VAL A 1 82 ? 25.336 -7.340 -17.916 1.00 80.31 82 VAL A CA 1
ATOM 680 C C . VAL A 1 82 ? 26.236 -6.280 -17.295 1.00 80.31 82 VAL A C 1
ATOM 682 O O . VAL A 1 82 ? 27.455 -6.302 -17.472 1.00 80.31 82 VAL A O 1
ATOM 685 N N . TYR A 1 83 ? 25.638 -5.348 -16.553 1.00 82.38 83 TYR A N 1
ATOM 686 C CA . TYR A 1 83 ? 26.390 -4.407 -15.726 1.00 82.38 83 TYR A CA 1
ATOM 687 C C . TYR A 1 83 ? 26.701 -5.014 -14.365 1.00 82.38 83 TYR A C 1
ATOM 689 O O . TYR A 1 83 ? 25.860 -5.679 -13.760 1.00 82.38 83 TYR A O 1
ATOM 697 N N . LYS A 1 84 ? 27.880 -4.712 -13.825 1.00 84.31 84 LYS A N 1
ATOM 698 C CA . LYS A 1 84 ? 28.213 -5.083 -12.451 1.00 84.31 84 LYS A CA 1
ATOM 699 C C . LYS A 1 84 ? 27.381 -4.250 -11.471 1.00 84.31 84 LYS A C 1
ATOM 701 O O . LYS A 1 84 ? 27.419 -3.024 -11.524 1.00 84.31 84 LYS A O 1
ATOM 706 N N . ASN A 1 85 ? 26.671 -4.901 -10.547 1.00 85.19 85 ASN A N 1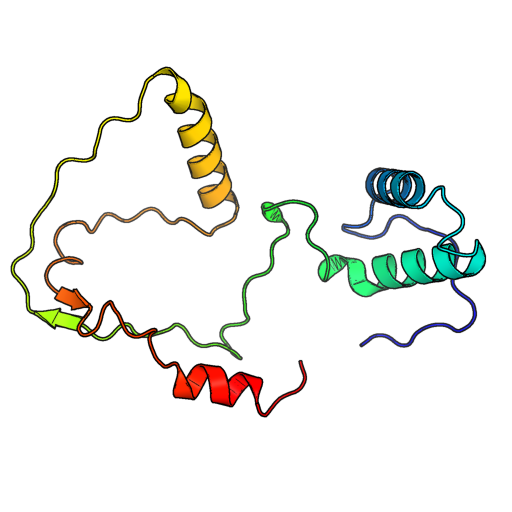
ATOM 707 C CA . ASN A 1 85 ? 25.913 -4.201 -9.508 1.00 85.19 85 ASN A CA 1
ATOM 708 C C . ASN A 1 85 ? 26.827 -3.288 -8.673 1.00 85.19 85 ASN A C 1
ATOM 710 O O . ASN A 1 85 ? 27.927 -3.681 -8.272 1.00 85.19 85 ASN A O 1
ATOM 714 N N . ILE A 1 86 ? 26.349 -2.074 -8.393 1.00 89.25 86 ILE A N 1
ATOM 715 C CA . ILE A 1 86 ? 27.045 -1.115 -7.532 1.00 89.25 86 ILE A CA 1
ATOM 716 C C . ILE A 1 86 ? 27.057 -1.674 -6.097 1.00 89.25 86 ILE A C 1
ATOM 718 O O . ILE A 1 86 ? 25.993 -2.054 -5.600 1.00 89.25 86 ILE A O 1
ATOM 722 N N . PRO A 1 87 ? 28.221 -1.744 -5.419 1.00 91.19 87 PRO A N 1
ATOM 723 C CA . PRO A 1 87 ? 28.292 -2.223 -4.042 1.00 91.19 87 PRO A CA 1
ATOM 724 C C . PRO A 1 87 ? 27.454 -1.358 -3.098 1.00 91.19 87 PRO A C 1
ATOM 726 O O . PRO A 1 87 ? 27.532 -0.130 -3.137 1.00 91.19 87 PRO A O 1
ATOM 729 N N . ILE A 1 88 ? 26.682 -1.999 -2.221 1.00 92.50 88 ILE A N 1
ATOM 730 C CA . ILE A 1 88 ? 25.906 -1.296 -1.197 1.00 92.50 88 ILE A CA 1
ATOM 731 C C . ILE A 1 88 ? 26.872 -0.815 -0.101 1.00 92.50 88 ILE A C 1
ATOM 733 O O . ILE A 1 88 ? 27.648 -1.628 0.411 1.00 92.50 88 ILE A O 1
ATOM 737 N N . PRO A 1 89 ? 26.846 0.474 0.287 1.00 95.00 89 PRO A N 1
ATOM 738 C CA . PRO A 1 89 ? 27.662 0.978 1.385 1.00 95.00 89 PRO A CA 1
ATOM 739 C C . PRO A 1 89 ? 27.395 0.215 2.696 1.00 95.00 89 PRO A C 1
ATOM 741 O O . PRO A 1 89 ? 26.227 -0.013 3.021 1.00 95.00 89 PRO A O 1
ATOM 744 N N . PRO A 1 90 ? 28.426 -0.117 3.500 1.00 94.31 90 PRO A N 1
ATOM 745 C CA . PRO A 1 90 ? 28.252 -0.930 4.708 1.00 94.31 90 PRO A CA 1
ATOM 746 C C . PRO A 1 90 ? 27.232 -0.369 5.706 1.00 94.31 90 PRO A C 1
ATOM 748 O O . PRO A 1 90 ? 26.446 -1.125 6.262 1.00 94.31 90 PRO A O 1
ATOM 751 N N . GLY A 1 91 ? 27.185 0.957 5.884 1.00 95.75 91 GLY A N 1
ATOM 752 C CA . GLY A 1 91 ? 26.247 1.605 6.811 1.00 95.75 91 GLY A CA 1
ATOM 753 C C . GLY A 1 91 ? 24.770 1.506 6.410 1.00 95.75 91 GLY A C 1
ATOM 754 O O . GLY A 1 91 ? 23.906 1.694 7.256 1.00 95.75 91 GLY A O 1
ATOM 755 N N . LEU A 1 92 ? 24.474 1.197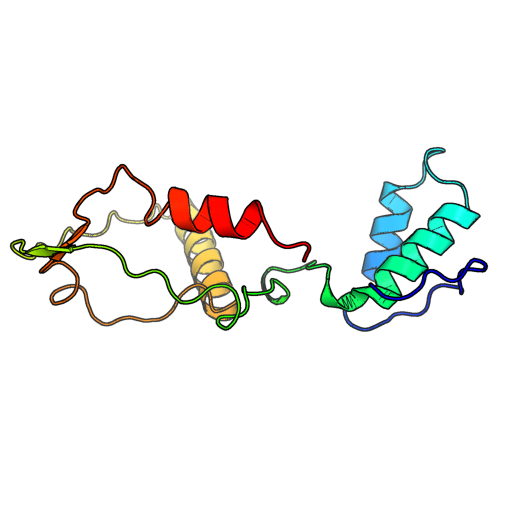 5.142 1.00 95.06 92 LEU A N 1
ATOM 756 C CA . LEU A 1 92 ? 23.107 1.054 4.621 1.00 95.06 92 LEU A CA 1
ATOM 757 C C . LEU A 1 92 ? 22.732 -0.406 4.343 1.00 95.06 92 LEU A C 1
ATOM 759 O O . LEU A 1 92 ? 21.597 -0.690 3.963 1.00 95.06 92 LEU A O 1
ATOM 763 N N . TYR A 1 93 ? 23.672 -1.337 4.504 1.00 94.19 93 TYR A N 1
ATOM 764 C CA . TYR A 1 93 ? 23.503 -2.718 4.065 1.00 94.19 93 TYR A CA 1
ATOM 765 C C . TYR A 1 93 ? 22.302 -3.404 4.728 1.00 94.19 93 TYR A C 1
ATOM 767 O O . TYR A 1 93 ? 21.451 -3.973 4.037 1.00 94.19 93 TYR A O 1
ATOM 775 N N . ASP A 1 94 ? 22.193 -3.293 6.053 1.00 96.19 94 ASP A N 1
ATOM 776 C CA . ASP A 1 94 ? 21.118 -3.928 6.821 1.00 96.19 94 ASP A CA 1
ATOM 777 C C . ASP A 1 94 ? 19.749 -3.323 6.496 1.00 96.19 94 ASP A C 1
ATOM 779 O O . ASP A 1 94 ? 18.751 -4.041 6.382 1.00 96.19 94 ASP A O 1
ATOM 783 N N . GLU A 1 95 ? 19.699 -2.010 6.271 1.00 95.00 95 GLU A N 1
ATOM 784 C CA . GLU A 1 95 ? 18.473 -1.316 5.894 1.00 95.00 95 GLU A CA 1
ATOM 785 C C . GLU A 1 95 ? 17.991 -1.733 4.501 1.00 95.00 95 GLU A C 1
ATOM 787 O O . GLU A 1 95 ? 16.814 -2.065 4.328 1.00 95.00 95 GLU A O 1
ATOM 792 N N . VAL A 1 96 ? 18.896 -1.791 3.522 1.00 94.12 96 VAL A N 1
ATOM 793 C CA . VAL A 1 96 ? 18.567 -2.249 2.167 1.00 94.12 96 VAL A CA 1
ATOM 794 C C . VAL A 1 96 ? 18.098 -3.704 2.196 1.00 94.12 96 VAL A C 1
ATOM 796 O O . VAL A 1 96 ? 17.067 -4.030 1.604 1.00 94.12 96 VAL A O 1
ATOM 799 N N . CYS A 1 97 ? 18.785 -4.573 2.944 1.00 93.69 97 CYS A N 1
ATOM 800 C CA . CYS A 1 97 ? 18.371 -5.965 3.126 1.00 93.69 97 CYS A CA 1
ATOM 801 C C . CYS A 1 97 ? 16.969 -6.076 3.739 1.00 93.69 97 CYS A C 1
ATOM 803 O O . CYS A 1 97 ? 16.167 -6.900 3.293 1.00 93.69 97 CYS A O 1
ATOM 805 N N . ARG A 1 98 ? 16.654 -5.246 4.739 1.00 94.69 98 ARG A N 1
ATOM 806 C CA . ARG A 1 98 ? 15.325 -5.191 5.362 1.00 94.69 98 ARG A CA 1
ATOM 807 C C . ARG A 1 98 ? 14.248 -4.788 4.353 1.00 94.69 98 ARG A C 1
ATOM 809 O O . ARG A 1 98 ? 13.214 -5.446 4.286 1.00 94.69 98 ARG A O 1
ATOM 816 N N . ILE A 1 99 ? 14.496 -3.753 3.547 1.00 92.25 99 ILE A N 1
ATOM 817 C CA . ILE A 1 99 ? 13.543 -3.279 2.530 1.00 92.25 99 ILE A CA 1
ATOM 818 C C . ILE A 1 99 ? 13.292 -4.360 1.474 1.00 92.25 99 ILE A C 1
ATOM 820 O O . ILE A 1 99 ? 12.142 -4.617 1.127 1.00 92.25 99 ILE A O 1
ATOM 824 N N . ILE A 1 100 ? 14.347 -5.015 0.978 1.00 92.12 100 ILE A N 1
ATOM 825 C CA . ILE A 1 100 ? 14.220 -6.073 -0.035 1.00 92.12 100 ILE A CA 1
ATOM 826 C C . ILE A 1 100 ? 13.398 -7.248 0.504 1.00 92.12 100 ILE A C 1
ATOM 828 O O . ILE A 1 100 ? 12.515 -7.737 -0.198 1.00 92.12 100 ILE A O 1
ATOM 832 N N . LYS A 1 101 ? 13.648 -7.678 1.749 1.00 92.19 101 LYS A N 1
ATOM 833 C CA . LYS A 1 101 ? 12.869 -8.747 2.393 1.00 92.19 101 LYS A CA 1
ATOM 834 C C . LYS A 1 101 ? 11.399 -8.357 2.536 1.00 92.19 101 LYS A C 1
ATOM 836 O O . LYS A 1 101 ? 10.549 -9.115 2.093 1.00 92.19 101 LYS A O 1
ATOM 841 N N . SER A 1 102 ? 11.117 -7.150 3.030 1.00 90.38 102 SER A N 1
ATOM 842 C CA . SER A 1 102 ? 9.745 -6.639 3.164 1.00 90.38 102 SER A CA 1
ATOM 843 C C . SER A 1 102 ? 8.990 -6.640 1.828 1.00 90.38 102 SER A C 1
ATOM 845 O O . SER A 1 102 ? 7.886 -7.162 1.740 1.00 90.38 102 SER A O 1
ATOM 847 N N . LYS A 1 103 ? 9.623 -6.155 0.750 1.00 90.19 103 LYS A N 1
ATOM 848 C CA . LYS A 1 103 ? 9.019 -6.127 -0.595 1.00 90.19 103 LYS A CA 1
ATOM 849 C C . LYS A 1 103 ? 8.806 -7.508 -1.209 1.00 90.19 103 LYS A C 1
ATOM 851 O O . LYS A 1 103 ? 7.901 -7.689 -2.021 1.00 90.19 103 LYS A O 1
ATOM 856 N N . ARG A 1 104 ? 9.660 -8.473 -0.868 1.00 90.19 104 ARG A N 1
ATOM 857 C CA . ARG A 1 104 ? 9.469 -9.871 -1.261 1.00 90.19 104 ARG A CA 1
ATOM 858 C C . ARG A 1 104 ? 8.285 -10.473 -0.509 1.00 90.19 104 ARG A C 1
ATOM 860 O O . ARG A 1 104 ? 7.451 -11.127 -1.120 1.00 90.19 104 ARG A O 1
ATOM 867 N N . ASP A 1 105 ? 8.208 -10.231 0.796 1.00 88.50 105 ASP A N 1
ATOM 868 C CA . ASP A 1 105 ? 7.156 -10.779 1.650 1.00 88.50 105 ASP A CA 1
ATOM 869 C C . ASP A 1 105 ? 5.782 -10.146 1.333 1.00 88.50 105 ASP A C 1
ATOM 871 O O . ASP A 1 105 ? 4.769 -10.835 1.409 1.00 88.50 105 ASP A O 1
ATOM 875 N N . SER A 1 106 ? 5.736 -8.886 0.873 1.00 85.75 106 SER A N 1
ATOM 876 C CA . SER A 1 106 ? 4.516 -8.248 0.346 1.00 85.75 106 SER A CA 1
ATOM 877 C C . SER A 1 106 ? 4.180 -8.609 -1.109 1.00 85.75 106 SER A C 1
ATOM 879 O O . SER A 1 106 ? 3.211 -8.091 -1.660 1.00 85.75 106 SER A O 1
ATOM 881 N N . GLY A 1 107 ? 4.961 -9.484 -1.753 1.00 86.75 107 GLY A N 1
ATOM 882 C CA . GLY A 1 107 ? 4.694 -9.984 -3.106 1.00 86.75 107 GLY A CA 1
ATOM 883 C C . GLY A 1 107 ? 5.037 -9.021 -4.247 1.00 86.75 107 GLY A C 1
ATOM 884 O O . GLY A 1 107 ? 4.836 -9.367 -5.407 1.00 86.75 107 GLY A O 1
ATOM 885 N N . VAL A 1 108 ? 5.591 -7.838 -3.958 1.00 87.31 108 VAL A N 1
ATOM 886 C CA . VAL A 1 108 ? 6.022 -6.878 -4.995 1.00 87.31 108 VAL A CA 1
ATOM 887 C C . VAL A 1 108 ? 7.250 -7.382 -5.739 1.00 87.31 108 VAL A C 1
ATOM 889 O O . VAL A 1 108 ? 7.383 -7.162 -6.941 1.00 87.31 108 VAL A O 1
ATOM 892 N N . TYR A 1 109 ? 8.177 -8.024 -5.026 1.00 90.31 109 TYR A N 1
ATOM 893 C CA . TYR A 1 109 ? 9.399 -8.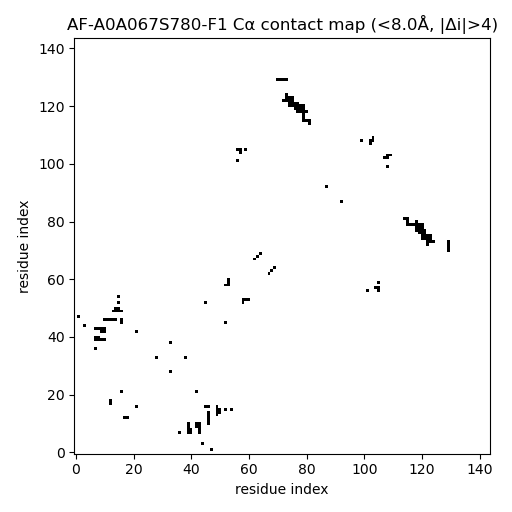570 -5.608 1.00 90.31 109 TYR A CA 1
ATOM 894 C C . TYR A 1 109 ? 9.327 -10.090 -5.709 1.00 90.31 109 TYR A C 1
ATOM 896 O O . TYR A 1 109 ? 9.124 -10.782 -4.713 1.00 90.31 109 TYR A O 1
ATOM 904 N N . GLN A 1 110 ? 9.604 -10.605 -6.904 1.00 87.31 110 GLN A N 1
ATOM 905 C CA . GLN A 1 110 ? 9.735 -12.031 -7.175 1.00 87.31 110 GLN A CA 1
ATOM 906 C C . GLN A 1 110 ? 11.177 -12.362 -7.572 1.00 87.31 110 GLN A C 1
ATOM 908 O O . GLN A 1 110 ? 11.864 -11.561 -8.208 1.00 87.31 110 GLN A O 1
ATOM 913 N N . ALA A 1 111 ? 11.653 -13.548 -7.190 1.00 87.44 111 ALA A N 1
ATOM 914 C CA . ALA A 1 111 ? 12.947 -14.036 -7.647 1.00 87.44 111 ALA A CA 1
ATOM 915 C C . ALA A 1 111 ? 12.887 -14.352 -9.150 1.00 87.44 111 ALA A C 1
ATOM 917 O O . ALA A 1 111 ? 11.976 -15.042 -9.603 1.00 87.44 111 ALA A O 1
ATOM 918 N N . SER A 1 112 ? 13.874 -13.874 -9.906 1.00 82.06 112 SER A N 1
ATOM 919 C CA . SER A 1 112 ? 14.028 -14.166 -11.331 1.00 82.06 112 SER A CA 1
ATOM 920 C C . SER A 1 112 ? 15.460 -14.594 -11.627 1.00 82.06 112 SER A C 1
ATOM 922 O O . SER A 1 112 ? 16.408 -14.066 -11.045 1.00 82.06 112 SER A O 1
ATOM 924 N N . ASN A 1 113 ? 15.604 -15.538 -12.556 1.00 72.12 113 ASN A N 1
ATOM 925 C CA . ASN A 1 113 ? 16.893 -16.028 -13.046 1.00 72.12 113 ASN A CA 1
ATOM 926 C C . ASN A 1 113 ? 17.318 -15.347 -14.364 1.00 72.12 113 ASN A C 1
ATOM 928 O O . ASN A 1 113 ? 18.328 -15.727 -14.950 1.00 72.12 113 ASN A O 1
ATOM 932 N N . SER A 1 114 ? 16.551 -14.374 -14.874 1.00 58.56 114 SER A N 1
ATOM 933 C CA . SER A 1 114 ? 16.752 -13.821 -16.217 1.00 58.56 114 SER A CA 1
ATOM 934 C C . SER A 1 114 ? 17.522 -12.500 -16.190 1.00 58.56 114 SER A C 1
ATOM 936 O O . SER A 1 114 ? 16.927 -11.423 -16.169 1.00 58.56 114 SER A O 1
ATOM 938 N N . LEU A 1 115 ? 18.849 -12.560 -16.237 1.00 56.09 115 LEU A N 1
ATOM 939 C CA . LEU A 1 115 ? 19.631 -11.385 -16.641 1.00 56.09 115 LEU A CA 1
ATOM 940 C C . LEU A 1 115 ? 20.014 -11.411 -18.124 1.00 56.09 115 LEU A C 1
ATOM 942 O O . LEU A 1 115 ? 20.320 -10.352 -18.647 1.00 56.09 115 LEU A O 1
ATOM 946 N N . GLU A 1 116 ? 19.950 -12.562 -18.805 1.00 54.41 116 GLU A N 1
ATOM 947 C CA . GLU A 1 116 ? 20.407 -12.711 -20.204 1.00 54.41 116 GLU A CA 1
ATOM 948 C C . GLU A 1 116 ? 19.289 -12.850 -21.263 1.00 54.41 116 GLU A C 1
ATOM 950 O O . GLU A 1 116 ? 19.457 -12.347 -22.370 1.00 54.41 116 GLU A O 1
ATOM 955 N N . PRO A 1 117 ? 18.128 -13.481 -20.988 1.00 56.56 117 PRO A N 1
ATOM 956 C CA . PRO A 1 117 ? 17.019 -13.487 -21.951 1.00 56.56 117 PRO A CA 1
ATOM 957 C C . PRO A 1 117 ? 16.202 -12.186 -21.938 1.00 56.56 117 PRO A C 1
ATOM 959 O O . PRO A 1 117 ? 15.589 -11.831 -22.938 1.00 56.56 117 PRO A O 1
ATOM 962 N N . LEU A 1 118 ? 16.166 -11.477 -20.800 1.00 54.44 118 LEU A N 1
ATOM 963 C CA . LEU A 1 118 ? 15.285 -10.318 -20.584 1.00 54.44 118 LEU A CA 1
ATOM 964 C C . LEU A 1 118 ? 15.862 -9.009 -21.153 1.00 54.44 118 LEU A C 1
ATOM 966 O O . LEU A 1 118 ? 15.109 -8.104 -21.489 1.00 54.44 118 LEU A O 1
ATOM 970 N N . ASN A 1 119 ? 17.188 -8.914 -21.278 1.00 59.22 119 ASN A N 1
ATOM 971 C CA . ASN A 1 119 ? 17.911 -7.782 -21.877 1.00 59.22 119 ASN A CA 1
ATOM 972 C C . ASN A 1 119 ? 18.226 -7.981 -23.375 1.00 59.22 119 ASN A C 1
ATOM 974 O O . ASN A 1 119 ? 18.796 -7.078 -23.993 1.00 59.22 119 ASN A O 1
ATOM 978 N N . ALA A 1 120 ? 17.845 -9.122 -23.969 1.00 62.56 120 ALA A N 1
ATOM 979 C CA . ALA A 1 120 ? 17.860 -9.326 -25.424 1.00 62.56 120 ALA A CA 1
ATOM 980 C C . ALA A 1 120 ? 16.871 -8.397 -26.154 1.00 62.56 120 ALA A C 1
ATOM 982 O O . ALA A 1 120 ? 16.890 -8.265 -27.377 1.00 62.56 120 ALA A O 1
ATOM 983 N N . VAL A 1 121 ? 16.002 -7.735 -25.390 1.00 70.56 121 VAL A N 1
ATOM 984 C CA . VAL A 1 121 ? 15.091 -6.716 -25.877 1.00 70.56 121 VAL A CA 1
ATOM 985 C C . VAL A 1 121 ? 15.175 -5.472 -24.981 1.00 70.56 121 VAL A C 1
ATOM 987 O O . VAL A 1 121 ? 15.355 -5.568 -23.769 1.00 70.56 121 VAL A O 1
ATOM 990 N N . THR A 1 122 ? 15.089 -4.284 -25.574 1.00 74.38 122 THR A N 1
ATOM 991 C CA . THR A 1 122 ? 15.073 -2.980 -24.890 1.00 74.38 122 THR A CA 1
ATOM 992 C C . THR A 1 122 ? 13.689 -2.352 -25.018 1.00 74.38 122 THR A C 1
ATOM 994 O O . THR A 1 122 ? 13.015 -2.542 -26.025 1.00 74.38 122 THR A O 1
ATOM 997 N N . ILE A 1 123 ? 13.249 -1.587 -24.017 1.00 77.00 123 ILE A N 1
ATOM 998 C CA . ILE A 1 123 ? 11.968 -0.866 -24.063 1.00 77.00 123 ILE A CA 1
ATOM 999 C C . ILE A 1 123 ? 11.999 0.154 -25.208 1.00 77.00 123 ILE A C 1
ATOM 1001 O O . ILE A 1 123 ? 12.847 1.046 -25.209 1.00 77.00 123 ILE A O 1
ATOM 1005 N N . ALA A 1 124 ? 11.065 0.040 -26.157 1.00 72.00 124 ALA A N 1
ATOM 1006 C CA . ALA A 1 124 ? 11.044 0.846 -27.382 1.00 72.00 124 ALA A CA 1
ATOM 1007 C C . ALA A 1 124 ? 11.000 2.364 -27.109 1.00 72.00 124 ALA A C 1
ATOM 1009 O O . ALA A 1 124 ? 11.682 3.147 -27.769 1.00 72.00 124 ALA A O 1
ATOM 1010 N N . HIS A 1 125 ? 10.215 2.777 -26.107 1.00 69.50 125 HIS A N 1
ATOM 1011 C CA . HIS A 1 125 ? 10.008 4.177 -25.731 1.00 69.50 125 HIS A CA 1
ATOM 1012 C C . HIS A 1 125 ? 10.062 4.345 -24.208 1.00 69.50 125 HIS A C 1
ATOM 1014 O O . HIS A 1 125 ? 9.043 4.536 -23.557 1.00 69.50 125 HIS A O 1
ATOM 1020 N N . SER A 1 126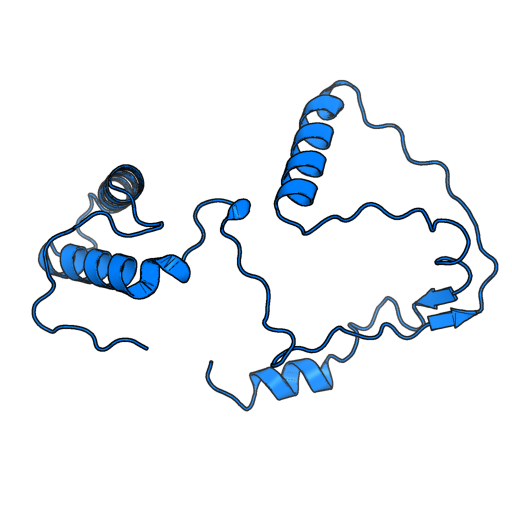 ? 11.260 4.293 -23.621 1.00 62.25 126 SER A N 1
ATOM 1021 C CA . SER A 1 126 ? 11.457 4.425 -22.164 1.00 62.25 126 SER A CA 1
ATOM 1022 C C . SER A 1 126 ? 10.951 5.747 -21.558 1.00 62.25 126 SER A C 1
ATOM 1024 O O . SER A 1 126 ? 10.765 5.824 -20.346 1.00 62.25 126 SER A O 1
ATOM 1026 N N . GLY A 1 127 ? 10.729 6.779 -22.383 1.00 64.44 127 GLY A N 1
ATOM 1027 C CA . GLY A 1 127 ? 10.201 8.083 -21.967 1.00 64.44 127 GLY A CA 1
ATOM 1028 C C . GLY A 1 127 ? 8.680 8.234 -22.065 1.00 64.44 127 GLY A C 1
ATOM 1029 O O . GLY A 1 127 ? 8.158 9.264 -21.647 1.00 64.44 127 GLY A O 1
ATOM 1030 N N . VAL A 1 128 ? 7.969 7.246 -22.615 1.00 60.25 128 VAL A N 1
ATOM 1031 C CA . VAL A 1 128 ? 6.508 7.279 -22.755 1.00 60.25 128 VAL A CA 1
ATOM 1032 C C . VAL A 1 128 ? 5.938 6.164 -21.882 1.00 60.25 128 VAL A C 1
ATOM 1034 O O . VAL A 1 128 ? 6.304 5.004 -22.086 1.00 60.25 128 VAL A O 1
ATOM 1037 N N . PRO A 1 129 ? 5.077 6.469 -20.892 1.00 57.78 129 PRO A N 1
ATOM 1038 C CA . PRO A 1 129 ? 4.430 5.427 -20.110 1.00 57.78 129 PRO A CA 1
ATOM 1039 C C . PRO A 1 129 ? 3.694 4.482 -21.064 1.00 57.78 129 PRO A C 1
ATOM 1041 O O . PRO A 1 129 ? 3.050 4.966 -22.001 1.00 57.78 129 PRO A O 1
ATOM 1044 N N . PRO A 1 130 ? 3.772 3.157 -20.866 1.00 57.47 130 PRO A N 1
ATOM 1045 C CA . PRO A 1 130 ? 2.994 2.240 -21.677 1.00 57.47 130 PRO A CA 1
ATOM 1046 C C . PRO A 1 130 ? 1.513 2.614 -21.536 1.00 57.47 130 PRO A C 1
ATOM 1048 O O . PRO A 1 130 ? 0.964 2.596 -20.437 1.00 57.47 130 PRO A O 1
ATOM 1051 N N . ALA A 1 131 ? 0.905 2.999 -22.659 1.00 58.00 131 ALA A N 1
ATOM 1052 C CA . ALA A 1 131 ? -0.526 3.244 -22.798 1.00 58.00 131 ALA A CA 1
ATOM 1053 C C . ALA A 1 131 ? -1.110 4.407 -21.957 1.00 58.00 131 ALA A C 1
ATOM 1055 O O . ALA A 1 131 ? -2.119 4.241 -21.271 1.00 58.00 131 ALA A O 1
ATOM 1056 N N . THR A 1 132 ? -0.534 5.617 -22.033 1.00 56.59 132 THR A N 1
ATOM 1057 C CA . THR A 1 132 ? -1.123 6.814 -21.385 1.00 56.59 132 THR A CA 1
ATOM 1058 C C . THR A 1 132 ? -2.574 7.069 -21.792 1.00 56.59 132 THR A C 1
ATOM 1060 O O . THR A 1 132 ? -3.374 7.476 -20.954 1.00 5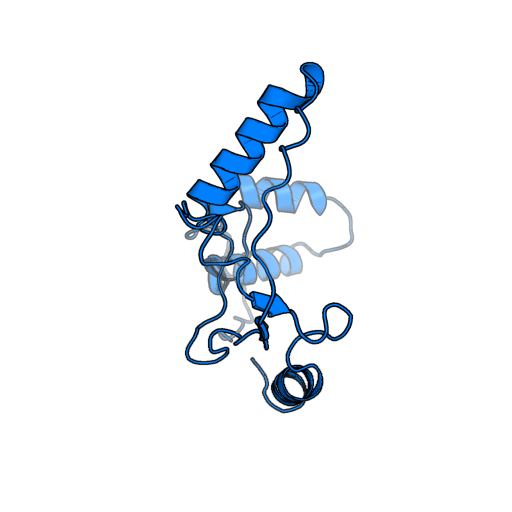6.59 132 THR A O 1
ATOM 1063 N N . GLU A 1 133 ? -2.920 6.820 -23.057 1.00 58.88 133 GLU A N 1
ATOM 1064 C CA . GLU A 1 133 ? -4.274 7.029 -23.580 1.00 58.88 133 GLU A CA 1
ATOM 1065 C C . GLU A 1 133 ? -5.258 5.969 -23.065 1.00 58.88 133 GLU A C 1
ATOM 1067 O O . GLU A 1 133 ? -6.339 6.328 -22.597 1.00 58.88 133 GLU A O 1
ATOM 1072 N N . ASP A 1 134 ? -4.877 4.687 -23.042 1.00 61.06 134 ASP A N 1
ATOM 1073 C CA . ASP A 1 134 ? -5.754 3.616 -22.545 1.00 61.06 134 ASP A CA 1
ATOM 1074 C C . ASP A 1 134 ? -5.971 3.718 -21.033 1.00 61.06 134 ASP A C 1
ATOM 1076 O O . ASP A 1 134 ? -7.099 3.564 -20.555 1.00 61.06 134 ASP A O 1
ATOM 1080 N N . LEU A 1 135 ? -4.913 4.038 -20.279 1.00 59.94 135 LEU A N 1
ATOM 1081 C CA . LEU A 1 135 ? -4.990 4.226 -18.834 1.00 59.94 135 LEU A CA 1
ATOM 1082 C C . LEU A 1 135 ? -5.850 5.449 -18.488 1.00 59.94 135 LEU A C 1
ATOM 1084 O O . LEU A 1 135 ? -6.764 5.336 -17.673 1.00 59.94 135 LEU A O 1
ATOM 1088 N N . ALA A 1 136 ? -5.640 6.594 -19.151 1.00 60.84 136 ALA A N 1
ATOM 1089 C CA . ALA A 1 136 ? -6.475 7.782 -18.958 1.00 60.84 136 ALA A CA 1
ATOM 1090 C C . ALA A 1 136 ? -7.948 7.527 -19.328 1.00 60.84 136 ALA A C 1
ATOM 1092 O O . ALA A 1 136 ? -8.848 7.977 -18.619 1.00 60.84 136 ALA A O 1
ATOM 1093 N N . THR A 1 137 ? -8.205 6.749 -20.383 1.00 63.03 137 THR A N 1
ATOM 1094 C CA . THR A 1 137 ? -9.565 6.377 -20.808 1.00 63.03 137 THR A CA 1
ATOM 1095 C C . THR A 1 137 ? -10.267 5.479 -19.782 1.00 63.03 137 THR A C 1
ATOM 1097 O O . THR A 1 137 ? -11.465 5.646 -19.546 1.00 63.03 137 THR A O 1
ATOM 1100 N N . HIS A 1 138 ? -9.540 4.577 -19.108 1.00 62.03 138 HIS A N 1
ATOM 1101 C CA . HIS A 1 138 ? -10.100 3.742 -18.034 1.00 62.03 138 HIS A CA 1
ATOM 1102 C C . HIS A 1 138 ? -10.531 4.566 -16.811 1.00 62.03 138 HIS A C 1
ATOM 1104 O O . HIS A 1 138 ? -11.580 4.284 -16.232 1.00 62.03 138 HIS A O 1
ATOM 1110 N N . PHE A 1 139 ? -9.779 5.614 -16.452 1.00 59.47 139 PHE A N 1
ATOM 1111 C CA . PHE A 1 139 ? -10.136 6.514 -15.346 1.00 59.47 139 PHE A CA 1
ATOM 1112 C C . PHE A 1 139 ? -11.229 7.531 -15.709 1.00 59.47 139 PHE A C 1
ATOM 1114 O O . PHE A 1 139 ? -11.972 7.966 -14.833 1.00 59.47 139 PHE A O 1
ATOM 1121 N N . ALA A 1 140 ? -11.363 7.898 -16.985 1.00 56.09 140 ALA A N 1
ATOM 1122 C CA . ALA A 1 140 ? -12.326 8.906 -17.429 1.00 56.09 140 ALA A CA 1
ATOM 1123 C C . ALA A 1 140 ? -13.786 8.408 -17.503 1.00 56.09 140 ALA A C 1
ATOM 1125 O O . ALA A 1 140 ? -14.692 9.229 -17.637 1.00 56.09 140 ALA A O 1
ATOM 1126 N N . GLY A 1 141 ? -14.037 7.091 -17.434 1.00 48.78 141 GLY A N 1
ATOM 1127 C CA . GLY A 1 141 ? -15.349 6.520 -17.779 1.00 48.78 141 GLY A CA 1
ATOM 1128 C C . GLY A 1 141 ? -16.018 5.596 -16.760 1.00 48.78 141 GLY A C 1
ATOM 1129 O O . GLY A 1 141 ? -17.163 5.205 -16.992 1.00 48.78 141 GLY A O 1
ATOM 1130 N N . ARG A 1 142 ? -15.363 5.203 -15.659 1.00 49.62 142 ARG A N 1
ATOM 1131 C CA . ARG A 1 142 ? -15.952 4.262 -14.688 1.00 49.62 142 ARG A CA 1
ATOM 1132 C C . ARG A 1 142 ? -15.706 4.719 -13.254 1.00 49.62 142 ARG A C 1
ATOM 1134 O O . ARG A 1 142 ? -14.566 4.902 -12.847 1.00 49.62 142 ARG A O 1
ATOM 1141 N N . ALA A 1 143 ? -16.790 4.885 -12.499 1.00 40.41 143 ALA A N 1
ATOM 1142 C CA . ALA A 1 143 ? -16.721 4.988 -11.047 1.00 40.41 143 ALA A CA 1
ATOM 1143 C C . ALA A 1 143 ? -16.292 3.626 -10.476 1.00 40.41 143 ALA A C 1
ATOM 1145 O O . ALA A 1 143 ? -16.831 2.597 -10.894 1.00 40.41 143 ALA A O 1
ATOM 1146 N N . CYS A 1 144 ? -15.308 3.643 -9.576 1.00 46.69 144 CYS A N 1
ATOM 1147 C CA . CYS A 1 144 ? -14.890 2.487 -8.782 1.00 46.69 144 CYS A CA 1
ATOM 1148 C C . CYS A 1 144 ? -16.015 1.991 -7.862 1.00 46.69 144 CYS A C 1
ATOM 1150 O O . CYS A 1 144 ? -16.770 2.844 -7.336 1.00 46.69 144 CYS A O 1
#

Sequence (144 aa):
MPELNPNPTDFVPTGRYTETRQKVFDKVHEGDFLLPEERKLVHNVMMNQNEAFAWEDSERGTFREDFFPPVVIPTVEHTPWVYKNIPIPPGLYDEVCRIIKSKRDSGVYQASNSLEPLNAVTIAHSGVPPATEDLATHFAGRAC

Foldseek 3Di:
DDDQDPQFDAADQADQRHPVNLVVVCVVVVDPPADPRRSSSVNSVCRVPVLVDDPALLSDDDDDCVLPPDFDFDWDFDQQDDDDDDDDPPVCVVVVVVVVVRCVSSVVDDDDPDSHPVRRIDRPCPPDPRCPPVVVVSVVPDDD

pLDDT: mean 81.28, std 12.86, range [40.41, 96.19]